Protein AF-A0A3N5HAX6-F1 (afdb_monomer_lite)

pLDDT: mean 70.19, std 9.85, range [40.41, 90.06]

Structure (mmCIF, N/CA/C/O backbone):
data_AF-A0A3N5HAX6-F1
#
_entry.id   AF-A0A3N5HAX6-F1
#
loop_
_atom_site.group_PDB
_atom_site.id
_atom_site.type_symbol
_atom_site.label_atom_id
_atom_site.label_alt_id
_atom_site.label_comp_id
_atom_site.label_asym_id
_atom_site.label_entity_id
_atom_site.label_seq_id
_atom_site.pdbx_PDB_ins_code
_atom_site.Cartn_x
_atom_site.Cartn_y
_atom_site.Cartn_z
_atom_site.occupancy
_atom_site.B_iso_or_equiv
_atom_site.auth_seq_id
_atom_site.auth_comp_id
_atom_site.auth_asym_id
_atom_site.auth_atom_id
_atom_site.pdbx_PDB_model_num
ATOM 1 N N . MET A 1 1 ? -11.935 9.517 10.900 1.00 57.06 1 MET A N 1
ATOM 2 C CA . MET A 1 1 ? -12.613 9.653 9.596 1.00 57.06 1 MET A CA 1
ATOM 3 C C . MET A 1 1 ? -13.950 8.958 9.733 1.00 57.06 1 MET A C 1
ATOM 5 O O . MET A 1 1 ? -13.930 7.777 10.061 1.00 57.06 1 MET A O 1
ATOM 9 N N . PRO A 1 2 ? -15.073 9.654 9.503 1.00 62.78 2 PRO A N 1
ATOM 10 C CA . PRO A 1 2 ? -16.409 9.071 9.650 1.00 62.78 2 PRO A CA 1
ATOM 11 C C . PRO A 1 2 ? -16.595 7.709 8.940 1.00 62.78 2 PRO A C 1
ATOM 13 O O . PRO A 1 2 ? -17.220 6.838 9.536 1.00 62.78 2 PRO A O 1
ATOM 16 N N . PRO A 1 3 ? -15.996 7.455 7.751 1.00 71.31 3 PRO A N 1
ATOM 17 C CA . PRO A 1 3 ? -16.191 6.184 7.039 1.00 71.31 3 PRO A CA 1
ATOM 18 C C . PRO A 1 3 ? -15.499 4.945 7.630 1.00 71.31 3 PRO A C 1
ATOM 20 O O . PRO A 1 3 ? -15.974 3.836 7.412 1.00 71.31 3 PRO A O 1
ATOM 23 N N . LEU A 1 4 ? -14.370 5.092 8.338 1.00 71.31 4 LEU A N 1
ATOM 24 C CA . LEU A 1 4 ? -13.598 3.937 8.834 1.00 71.31 4 LEU A CA 1
ATOM 25 C C . LEU A 1 4 ? -14.057 3.456 10.213 1.00 71.31 4 LEU A C 1
ATOM 27 O O . LEU A 1 4 ? -13.763 2.323 10.580 1.00 71.31 4 LEU A O 1
ATOM 31 N N . GLU A 1 5 ? -14.782 4.294 10.959 1.00 73.19 5 GLU A N 1
ATOM 32 C CA . GLU A 1 5 ? -15.230 4.034 12.334 1.00 73.19 5 GLU A CA 1
ATOM 33 C C . GLU A 1 5 ? -15.917 2.663 12.527 1.00 73.19 5 GLU A C 1
ATOM 35 O O . GLU A 1 5 ? -15.572 1.972 13.490 1.00 73.19 5 GLU A O 1
ATOM 40 N N . PRO A 1 6 ? -16.780 2.190 11.600 1.00 75.31 6 PRO A N 1
ATOM 41 C CA . PRO A 1 6 ? -17.439 0.885 11.720 1.00 75.31 6 PRO A CA 1
ATOM 42 C C . PRO A 1 6 ? -16.499 -0.331 11.663 1.00 75.31 6 PRO A C 1
ATOM 44 O O . PRO A 1 6 ? -16.890 -1.426 12.058 1.00 75.31 6 PRO A O 1
ATOM 47 N N . PHE A 1 7 ? -15.265 -0.175 11.174 1.00 73.62 7 PHE A N 1
ATOM 48 C CA . PHE A 1 7 ? -14.311 -1.276 10.967 1.00 73.62 7 PHE A CA 1
ATOM 49 C C . PHE A 1 7 ? -13.285 -1.415 12.102 1.00 73.62 7 PHE A C 1
ATOM 51 O O . PHE A 1 7 ? -12.534 -2.394 12.148 1.00 73.62 7 PHE A O 1
ATOM 58 N N . LEU A 1 8 ? -13.219 -0.436 13.011 1.00 74.69 8 LEU A N 1
ATOM 59 C CA . LEU A 1 8 ? -12.143 -0.322 14.001 1.00 74.69 8 LEU A CA 1
ATOM 60 C C . LEU A 1 8 ? -12.392 -1.124 15.278 1.00 74.69 8 LEU A C 1
ATOM 62 O O . LEU A 1 8 ? -11.438 -1.573 15.909 1.00 74.69 8 LEU A O 1
ATOM 66 N N . GLY A 1 9 ? -13.659 -1.339 15.627 1.00 70.62 9 GLY A N 1
ATOM 67 C CA . GLY A 1 9 ? -14.046 -2.104 16.805 1.00 70.62 9 GLY A CA 1
ATOM 68 C C . GLY A 1 9 ? -13.852 -1.356 18.132 1.00 70.62 9 GLY A C 1
ATOM 69 O O . GLY A 1 9 ? -13.418 -0.200 18.154 1.00 70.62 9 GLY A O 1
ATOM 70 N N . PRO A 1 10 ? -14.227 -2.006 19.247 1.00 67.19 10 PRO A N 1
ATOM 71 C CA . PRO A 1 10 ? -14.459 -1.315 20.506 1.00 67.19 10 PRO A CA 1
ATOM 72 C C . PRO A 1 10 ? -13.236 -1.121 21.404 1.00 67.19 10 PRO A C 1
ATOM 74 O O . PRO A 1 10 ? -13.189 -0.173 22.187 1.00 67.19 10 PRO A O 1
ATOM 77 N N . ARG A 1 11 ? -12.242 -2.008 21.304 1.00 71.25 11 ARG A N 1
ATOM 78 C CA . ARG A 1 11 ? -11.063 -2.011 22.177 1.00 71.25 11 ARG A CA 1
ATOM 79 C C . ARG A 1 11 ? -9.975 -1.102 21.612 1.00 71.25 11 ARG A C 1
ATOM 81 O O . ARG A 1 11 ? -9.606 -1.235 20.448 1.00 71.25 11 ARG A O 1
ATOM 88 N N . THR A 1 12 ? -9.418 -0.220 22.441 1.00 70.00 12 THR A N 1
ATOM 89 C CA . THR A 1 12 ? -8.411 0.781 22.040 1.00 70.00 12 THR A CA 1
ATOM 90 C C . THR A 1 12 ? -7.177 0.168 21.362 1.00 70.00 12 THR A C 1
ATOM 92 O O . THR A 1 12 ? -6.690 0.714 20.371 1.00 70.00 12 THR A O 1
ATOM 95 N N . GLU A 1 13 ? -6.694 -0.983 21.837 1.00 72.81 13 GLU A N 1
ATOM 96 C CA . GLU A 1 13 ? -5.524 -1.672 21.264 1.00 72.81 13 GLU A CA 1
ATOM 97 C C . GLU A 1 13 ? -5.816 -2.323 19.900 1.00 72.81 13 GLU A C 1
ATOM 99 O O . GLU A 1 13 ? -5.056 -2.157 18.938 1.00 72.81 13 GLU A O 1
ATOM 104 N N . GLU A 1 14 ? -6.960 -3.004 19.776 1.00 74.12 14 GLU A N 1
ATOM 105 C CA . GLU A 1 14 ? -7.420 -3.583 18.506 1.00 74.12 14 GLU A CA 1
ATOM 106 C C . GLU A 1 14 ? -7.704 -2.490 17.473 1.00 74.12 14 GLU A C 1
ATOM 108 O O . GLU A 1 14 ? -7.353 -2.631 16.300 1.00 74.12 14 GLU A O 1
ATOM 113 N N . ARG A 1 15 ? -8.266 -1.366 17.927 1.00 74.19 15 ARG A N 1
ATOM 114 C CA . ARG A 1 15 ? -8.523 -0.174 17.123 1.00 74.19 15 ARG A CA 1
ATOM 115 C C . ARG A 1 15 ? -7.235 0.387 16.546 1.00 74.19 15 ARG A C 1
ATOM 117 O O . ARG A 1 15 ? -7.178 0.620 15.343 1.00 74.19 15 ARG A O 1
ATOM 124 N N . GLN A 1 16 ? -6.182 0.563 17.346 1.00 74.25 16 GLN A N 1
ATOM 125 C CA . GLN A 1 16 ? -4.904 1.052 16.817 1.00 74.25 16 GLN A CA 1
ATOM 126 C C . GLN A 1 16 ? -4.288 0.094 15.795 1.00 74.25 16 GLN A C 1
ATOM 128 O 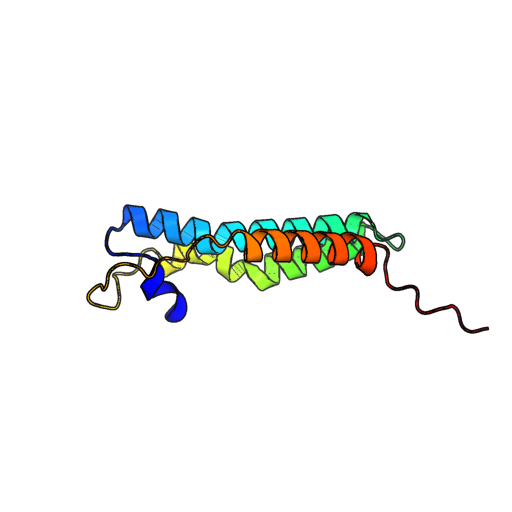O . GLN A 1 16 ? -3.810 0.539 14.749 1.00 74.25 16 GLN A O 1
ATOM 133 N N . THR A 1 17 ? -4.338 -1.210 16.062 1.00 77.50 17 THR A N 1
ATOM 134 C CA . THR A 1 17 ? -3.814 -2.231 15.145 1.00 77.50 17 THR A CA 1
ATOM 135 C C . THR A 1 17 ? -4.575 -2.234 13.817 1.00 77.50 17 THR A C 1
ATOM 137 O O . THR A 1 17 ? -3.965 -2.187 12.746 1.00 77.50 17 THR A O 1
ATOM 140 N N . ARG A 1 18 ? -5.913 -2.207 13.866 1.00 76.06 18 ARG A N 1
ATOM 141 C CA . ARG A 1 18 ? -6.768 -2.165 12.671 1.00 76.06 18 ARG A CA 1
ATOM 142 C C . ARG A 1 18 ? -6.612 -0.867 11.900 1.00 76.06 18 ARG A C 1
ATOM 144 O O . ARG A 1 18 ? -6.488 -0.919 10.684 1.00 76.06 18 ARG A O 1
ATO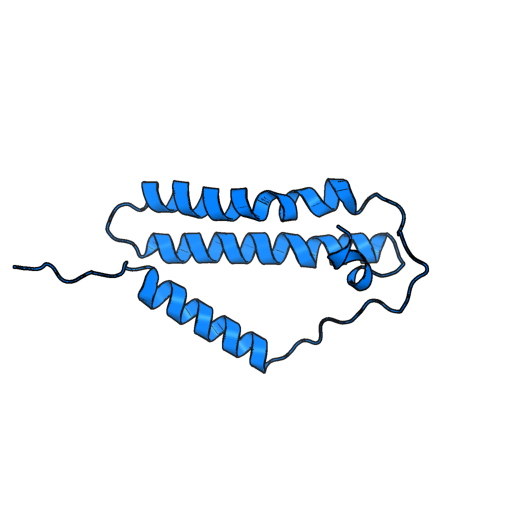M 151 N N . VAL A 1 19 ? -6.555 0.277 12.583 1.00 79.56 19 VAL A N 1
ATOM 152 C CA . VAL A 1 19 ? -6.310 1.570 11.937 1.00 79.56 19 VAL A CA 1
ATOM 153 C C . VAL A 1 19 ? -4.997 1.534 11.155 1.00 79.56 19 VAL A C 1
ATOM 155 O O . VAL A 1 19 ? -4.993 1.857 9.973 1.00 79.56 19 VAL A O 1
ATOM 158 N N . ARG A 1 20 ? -3.897 1.090 11.777 1.00 77.00 20 ARG A N 1
ATOM 159 C CA . ARG A 1 20 ? -2.595 0.996 11.098 1.00 77.00 20 ARG A CA 1
ATOM 160 C C . ARG A 1 20 ? -2.656 0.072 9.889 1.00 77.00 20 ARG A C 1
ATOM 162 O O . ARG A 1 20 ? -2.158 0.435 8.833 1.00 77.00 20 ARG A O 1
ATOM 169 N N . SER A 1 21 ? -3.286 -1.093 10.016 1.00 79.69 21 SER A N 1
ATOM 170 C CA . SER A 1 21 ? -3.412 -2.023 8.894 1.00 79.69 21 SER A CA 1
ATOM 171 C C . SER A 1 21 ? -4.256 -1.444 7.753 1.00 79.69 21 SER A C 1
ATOM 173 O O . SER A 1 21 ? -3.851 -1.544 6.601 1.00 79.69 21 SER A O 1
ATOM 175 N N . LEU A 1 22 ? -5.383 -0.798 8.057 1.00 78.50 22 LEU A N 1
ATOM 176 C CA . LEU A 1 22 ? -6.303 -0.253 7.054 1.00 78.50 22 LEU A CA 1
ATOM 177 C C . LEU A 1 22 ? -5.777 1.004 6.356 1.00 78.50 22 LEU A C 1
ATOM 179 O O . LEU A 1 22 ? -6.296 1.351 5.300 1.00 78.50 22 LEU A O 1
ATOM 183 N N . THR A 1 23 ? -4.777 1.688 6.916 1.00 77.81 23 THR A N 1
ATOM 184 C CA . THR A 1 23 ? -4.251 2.925 6.324 1.00 77.81 23 THR A CA 1
ATOM 185 C C . THR A 1 23 ? -2.804 2.814 5.859 1.00 77.81 23 THR A C 1
ATOM 187 O O . THR A 1 23 ? -2.494 3.231 4.745 1.00 77.81 23 THR A O 1
ATOM 190 N N . LEU A 1 24 ? -1.915 2.198 6.642 1.00 78.69 24 LEU A N 1
ATOM 191 C CA . LEU A 1 24 ? -0.503 2.073 6.272 1.00 78.69 24 LEU A CA 1
ATOM 192 C C . LEU A 1 24 ? -0.285 1.033 5.182 1.00 78.69 24 LEU A C 1
ATOM 194 O O . LEU A 1 24 ? 0.534 1.263 4.298 1.00 78.69 24 LEU A O 1
ATOM 198 N N . LEU A 1 25 ? -1.015 -0.087 5.214 1.00 80.75 25 LEU A N 1
ATOM 199 C CA . LEU A 1 25 ? -0.845 -1.130 4.205 1.00 80.75 25 LEU A CA 1
ATOM 200 C C . LEU A 1 25 ? -1.227 -0.623 2.803 1.00 80.75 25 LEU A C 1
ATOM 202 O O . LEU A 1 25 ? -0.390 -0.754 1.914 1.00 80.75 25 LEU A O 1
ATOM 206 N N . PRO A 1 26 ? -2.393 0.022 2.578 1.00 76.88 26 PRO A N 1
ATOM 207 C CA . PRO A 1 26 ? -2.702 0.596 1.267 1.00 76.88 26 PRO A CA 1
ATOM 208 C C . PRO A 1 26 ? -1.718 1.689 0.845 1.00 76.88 26 PRO A C 1
ATOM 210 O O . PRO A 1 26 ? -1.336 1.739 -0.319 1.00 76.88 26 PRO A O 1
ATOM 213 N N . ASN A 1 27 ? -1.271 2.529 1.785 1.00 75.69 27 ASN A N 1
ATOM 214 C CA . ASN A 1 27 ? -0.298 3.587 1.512 1.00 75.69 27 ASN A CA 1
ATOM 215 C C . ASN A 1 27 ? 1.046 3.014 1.028 1.00 75.69 27 ASN A C 1
ATOM 217 O O . ASN A 1 27 ? 1.601 3.477 0.036 1.00 75.69 27 ASN A O 1
ATOM 221 N N . LEU A 1 28 ? 1.549 1.971 1.695 1.00 78.56 28 LEU A N 1
ATOM 222 C CA . LEU A 1 28 ? 2.795 1.304 1.316 1.00 78.56 28 LEU A CA 1
ATOM 223 C C . LEU A 1 28 ? 2.653 0.530 0.005 1.00 78.56 28 LEU A C 1
ATOM 225 O O . LEU A 1 28 ? 3.490 0.678 -0.878 1.00 78.56 28 LEU A O 1
ATOM 229 N N . VAL A 1 29 ? 1.594 -0.269 -0.142 1.00 81.88 29 VAL A N 1
ATOM 230 C CA . VAL A 1 29 ? 1.369 -1.074 -1.352 1.00 81.88 29 VAL A CA 1
ATOM 231 C C . VAL A 1 29 ? 1.176 -0.176 -2.572 1.00 81.88 29 VAL A C 1
ATOM 233 O O . VAL A 1 29 ? 1.770 -0.445 -3.614 1.00 81.88 29 VAL A O 1
ATOM 236 N N . GLY A 1 30 ? 0.409 0.910 -2.440 1.00 75.69 30 GLY A N 1
ATOM 237 C CA . GLY A 1 30 ? 0.231 1.901 -3.499 1.00 75.69 30 GLY A CA 1
ATOM 238 C C . GLY A 1 30 ? 1.557 2.543 -3.899 1.00 75.69 30 GLY A C 1
ATOM 239 O O . GLY A 1 30 ? 1.939 2.475 -5.064 1.00 75.69 30 GLY A O 1
ATOM 240 N N . GLY A 1 31 ? 2.307 3.077 -2.928 1.00 74.00 31 GLY A N 1
ATOM 241 C CA . GLY A 1 31 ? 3.609 3.698 -3.184 1.00 74.00 31 GLY A CA 1
ATOM 242 C C . GLY A 1 31 ? 4.614 2.754 -3.847 1.00 74.00 31 GLY A C 1
ATOM 243 O O . GLY A 1 31 ? 5.213 3.110 -4.858 1.00 74.00 31 GLY A O 1
ATOM 244 N N . VAL A 1 32 ? 4.756 1.525 -3.338 1.00 80.00 32 VAL A N 1
ATOM 245 C CA . VAL A 1 32 ? 5.660 0.511 -3.913 1.00 80.00 32 VAL A CA 1
ATOM 246 C C . VAL A 1 32 ? 5.236 0.119 -5.327 1.00 80.00 32 VAL A C 1
ATOM 248 O O . VAL A 1 32 ? 6.091 -0.030 -6.195 1.00 80.00 32 VAL A O 1
ATOM 251 N N . THR A 1 33 ? 3.932 -0.006 -5.586 1.00 77.38 33 THR A N 1
ATOM 252 C CA . THR A 1 33 ? 3.407 -0.326 -6.923 1.00 77.38 33 THR A CA 1
ATOM 253 C C . THR A 1 33 ? 3.775 0.750 -7.941 1.00 77.38 33 THR A C 1
ATOM 255 O O . THR A 1 33 ? 4.261 0.433 -9.026 1.00 77.38 33 THR A O 1
ATOM 258 N N . PHE A 1 34 ? 3.590 2.023 -7.591 1.00 73.06 34 PHE A N 1
ATOM 259 C CA . PHE A 1 34 ? 3.941 3.140 -8.467 1.00 73.06 34 PHE A CA 1
ATOM 260 C C . PHE A 1 34 ? 5.450 3.258 -8.694 1.00 73.06 34 PHE A C 1
ATOM 262 O O . PHE A 1 34 ? 5.881 3.496 -9.819 1.00 73.06 34 PHE A O 1
ATOM 269 N N . VAL A 1 35 ? 6.254 3.030 -7.653 1.00 74.62 35 VAL A N 1
ATOM 270 C CA . VAL A 1 35 ? 7.720 2.966 -7.747 1.00 74.62 35 VAL A CA 1
ATOM 271 C C . VAL A 1 35 ? 8.167 1.832 -8.676 1.00 74.62 35 VAL A C 1
ATOM 273 O O . VAL A 1 35 ? 9.002 2.050 -9.552 1.00 74.62 35 VAL A O 1
ATOM 276 N N . ALA A 1 36 ? 7.583 0.638 -8.537 1.00 75.94 36 ALA A N 1
ATOM 277 C CA . ALA A 1 36 ? 7.892 -0.512 -9.383 1.00 75.94 36 ALA A CA 1
ATOM 278 C C . ALA A 1 36 ? 7.506 -0.275 -10.850 1.00 75.94 36 ALA A C 1
ATOM 280 O O . ALA A 1 36 ? 8.281 -0.599 -11.745 1.00 75.94 36 ALA A O 1
ATOM 281 N N . ALA A 1 37 ? 6.345 0.337 -11.105 1.00 72.88 37 ALA A N 1
ATOM 282 C CA . ALA A 1 37 ? 5.944 0.729 -12.453 1.00 72.88 37 ALA A CA 1
ATOM 283 C C . ALA A 1 37 ? 6.901 1.780 -13.042 1.00 72.88 37 ALA A C 1
ATOM 285 O O . ALA A 1 37 ? 7.315 1.660 -14.191 1.00 72.88 37 ALA A O 1
ATOM 286 N N . GLY A 1 38 ? 7.306 2.775 -12.248 1.00 67.88 38 GLY A N 1
ATOM 287 C CA . GLY A 1 38 ? 8.236 3.817 -12.677 1.00 67.88 38 GLY A CA 1
ATOM 288 C C . GLY A 1 38 ? 9.651 3.322 -12.972 1.00 67.88 38 GLY A C 1
ATOM 289 O O . GLY A 1 38 ? 10.300 3.862 -13.863 1.00 67.88 38 GLY A O 1
ATOM 290 N N . LEU A 1 39 ? 10.111 2.266 -12.289 1.00 71.75 39 LEU A N 1
ATOM 291 C CA . LEU A 1 39 ? 11.402 1.622 -12.560 1.00 71.75 39 LEU A CA 1
ATOM 292 C C . LEU A 1 39 ? 11.485 1.026 -13.971 1.00 71.75 39 LEU A C 1
ATOM 294 O O . LEU A 1 39 ? 12.568 0.942 -14.542 1.00 71.75 39 LEU A O 1
ATOM 298 N N . LEU A 1 40 ? 10.344 0.643 -14.543 1.00 70.19 40 LEU A N 1
ATOM 299 C CA . LEU A 1 40 ? 10.263 0.104 -15.898 1.00 70.19 40 LEU A CA 1
ATOM 300 C C . LEU A 1 40 ? 10.209 1.199 -16.974 1.00 70.19 40 LEU A C 1
ATOM 302 O O . LEU A 1 40 ? 10.243 0.871 -18.159 1.00 70.19 40 LEU A O 1
ATOM 306 N N . ASN A 1 41 ? 10.137 2.480 -16.591 1.00 65.12 41 ASN A N 1
ATOM 307 C CA . ASN A 1 41 ? 9.989 3.582 -17.534 1.00 65.12 41 ASN A CA 1
ATOM 308 C C . ASN A 1 41 ? 11.353 4.053 -18.090 1.00 65.12 41 ASN A C 1
ATOM 310 O O . ASN A 1 41 ? 12.222 4.471 -17.319 1.00 65.12 41 ASN A O 1
ATOM 314 N N . PRO A 1 42 ? 11.552 4.055 -19.422 1.00 64.25 42 PRO A N 1
ATOM 315 C CA . PRO A 1 42 ? 12.833 4.395 -20.043 1.00 64.25 42 PRO A CA 1
ATOM 316 C C . PRO A 1 42 ? 13.160 5.900 -20.077 1.00 64.25 42 PRO A C 1
ATOM 318 O O . PRO A 1 42 ? 14.293 6.256 -20.393 1.00 64.25 42 PRO A O 1
ATOM 321 N N . HIS A 1 43 ? 12.213 6.797 -19.768 1.00 62.72 43 HIS A N 1
ATOM 322 C CA . HIS A 1 43 ? 12.372 8.250 -19.961 1.00 62.72 43 HIS A CA 1
ATOM 323 C C . HIS A 1 43 ? 12.810 9.043 -18.718 1.00 62.72 43 HIS A C 1
ATOM 325 O O . HIS A 1 43 ? 12.738 10.270 -18.710 1.00 62.72 43 HIS A O 1
ATOM 331 N N . GLY A 1 44 ? 13.326 8.363 -17.693 1.00 59.72 44 GLY A N 1
ATOM 332 C CA . GLY A 1 44 ? 13.977 9.004 -16.550 1.00 59.72 44 GLY A CA 1
ATOM 333 C C . GLY A 1 44 ? 13.387 8.544 -15.228 1.00 59.72 44 GLY A C 1
ATOM 334 O O . GLY A 1 44 ? 12.402 9.100 -14.740 1.00 59.72 44 GLY A O 1
ATOM 335 N N . LEU A 1 45 ? 14.052 7.552 -14.633 1.00 58.75 45 LEU A N 1
ATOM 336 C CA . LEU A 1 45 ? 13.764 7.017 -13.304 1.00 58.75 45 LEU A CA 1
ATOM 337 C C . LEU A 1 45 ? 13.567 8.127 -12.266 1.00 58.75 45 LEU A C 1
ATOM 339 O O . LEU A 1 45 ? 12.689 8.037 -11.423 1.00 58.75 45 LEU A O 1
ATOM 343 N N . GLU A 1 46 ? 14.359 9.191 -12.350 1.00 57.44 46 GLU A N 1
ATOM 344 C CA . GLU A 1 46 ? 14.387 10.284 -11.381 1.00 57.44 46 GLU A CA 1
ATOM 345 C C . GLU A 1 46 ? 13.094 11.121 -11.381 1.00 57.44 46 GLU A C 1
ATOM 347 O O . GLU A 1 46 ? 12.493 11.326 -10.328 1.00 57.44 46 GLU A O 1
ATOM 352 N N . LEU A 1 47 ? 12.587 11.515 -12.557 1.00 58.75 47 LEU A N 1
ATOM 353 C CA . LEU A 1 47 ? 11.342 12.288 -12.694 1.00 58.75 47 LEU A CA 1
ATOM 354 C C . LEU A 1 47 ? 10.107 11.474 -12.294 1.00 58.75 47 LEU A C 1
ATOM 356 O O . LEU A 1 47 ? 9.196 12.002 -11.648 1.00 58.75 47 LEU A O 1
ATOM 360 N N . VAL A 1 48 ? 10.083 10.187 -12.654 1.00 61.91 48 VAL A N 1
ATOM 361 C CA . VAL A 1 48 ? 8.977 9.286 -12.316 1.00 61.91 48 VAL A CA 1
ATOM 362 C C . VAL A 1 48 ? 9.029 8.884 -10.846 1.00 61.91 48 VAL A C 1
ATOM 364 O O . VAL A 1 48 ? 7.993 8.898 -10.196 1.00 61.91 48 VAL A O 1
ATOM 367 N N . MET A 1 49 ? 10.203 8.599 -10.278 1.00 60.16 49 MET A N 1
ATOM 368 C CA . MET A 1 49 ? 10.344 8.326 -8.844 1.00 60.16 49 MET A CA 1
ATOM 369 C C . MET A 1 49 ? 9.917 9.537 -8.025 1.00 60.16 49 MET A C 1
ATOM 371 O O . MET A 1 49 ? 9.097 9.386 -7.129 1.00 60.16 49 MET A O 1
ATOM 375 N N . ILE A 1 50 ? 10.393 10.742 -8.348 1.00 63.59 50 ILE A N 1
ATOM 376 C CA . ILE A 1 50 ? 10.033 11.944 -7.589 1.00 63.59 50 ILE A CA 1
ATOM 377 C C . ILE A 1 50 ? 8.536 12.233 -7.730 1.00 63.59 50 ILE A C 1
ATOM 379 O O . ILE A 1 50 ? 7.869 12.417 -6.720 1.00 63.59 50 ILE A O 1
ATOM 383 N N . SER A 1 51 ? 7.971 12.196 -8.940 1.00 62.03 51 SER A N 1
ATOM 384 C CA . SER A 1 51 ? 6.558 12.548 -9.153 1.00 62.03 51 SER A CA 1
ATOM 385 C C . SER A 1 51 ? 5.592 11.449 -8.718 1.00 62.03 51 SER A C 1
ATOM 387 O O . SER A 1 51 ? 4.585 11.747 -8.091 1.00 62.03 51 SER A O 1
ATOM 389 N N . ALA A 1 52 ? 5.876 10.178 -9.010 1.00 62.91 52 ALA A N 1
ATOM 390 C CA . ALA A 1 52 ? 5.007 9.056 -8.660 1.00 62.91 52 ALA A CA 1
ATOM 391 C C . ALA A 1 52 ? 5.145 8.675 -7.185 1.00 62.91 52 ALA A C 1
ATOM 393 O O . ALA A 1 52 ? 4.127 8.394 -6.553 1.00 62.91 52 ALA A O 1
ATOM 394 N N . ALA A 1 53 ? 6.347 8.724 -6.596 1.00 62.84 53 ALA A N 1
ATOM 395 C CA . ALA A 1 53 ? 6.479 8.566 -5.150 1.00 62.84 53 ALA A CA 1
ATOM 396 C C . ALA A 1 53 ? 5.869 9.769 -4.421 1.00 62.84 53 ALA A C 1
ATOM 398 O O . ALA A 1 53 ? 5.111 9.552 -3.481 1.00 62.84 53 ALA A O 1
ATOM 399 N N . ALA A 1 54 ? 6.090 11.017 -4.859 1.00 62.97 54 ALA A N 1
ATOM 400 C CA . ALA A 1 54 ? 5.440 12.171 -4.228 1.00 62.97 54 ALA A CA 1
ATOM 401 C C . ALA A 1 54 ? 3.915 12.173 -4.425 1.00 62.97 54 ALA A C 1
ATOM 403 O O . ALA A 1 54 ? 3.195 12.485 -3.484 1.00 62.97 54 ALA A O 1
ATOM 404 N N . ALA A 1 55 ? 3.389 11.783 -5.588 1.00 61.16 55 ALA A N 1
ATOM 405 C CA . ALA A 1 55 ? 1.946 11.680 -5.815 1.00 61.16 55 ALA A CA 1
ATOM 406 C C . ALA A 1 55 ? 1.321 10.530 -5.015 1.00 61.16 55 ALA A C 1
ATOM 408 O O . ALA A 1 55 ? 0.245 10.699 -4.446 1.00 61.16 55 ALA A O 1
ATOM 409 N N . SER A 1 56 ? 2.009 9.389 -4.911 1.00 63.38 56 SER A N 1
ATOM 410 C CA . SER A 1 56 ? 1.534 8.250 -4.123 1.00 63.38 56 SER A CA 1
ATOM 411 C C . SER A 1 56 ? 1.625 8.558 -2.638 1.00 63.38 56 SER A C 1
ATOM 413 O O . SER A 1 56 ? 0.604 8.676 -1.979 1.00 63.38 56 SER A O 1
ATOM 415 N N . PHE A 1 57 ? 2.824 8.793 -2.105 1.00 61.81 57 PHE A N 1
ATOM 416 C CA . PHE A 1 57 ? 3.018 9.044 -0.679 1.00 61.81 57 PHE A CA 1
ATOM 417 C C . PHE A 1 57 ? 2.457 10.388 -0.215 1.00 61.81 57 PHE A C 1
ATOM 419 O O . PHE A 1 57 ? 2.041 10.482 0.933 1.00 61.81 57 PHE A O 1
ATOM 426 N N . GLY A 1 58 ? 2.412 11.413 -1.067 1.00 61.59 58 GLY A N 1
ATOM 427 C CA . GLY A 1 58 ? 1.805 12.713 -0.769 1.00 61.59 58 GLY A CA 1
ATOM 428 C C . GLY A 1 58 ? 0.282 12.692 -0.892 1.00 61.59 58 GLY A C 1
ATOM 429 O O . GLY A 1 58 ? -0.398 13.148 0.027 1.00 61.59 58 GLY A O 1
ATOM 430 N N . GLY A 1 59 ? -0.268 12.092 -1.953 1.00 60.94 59 GLY A N 1
ATOM 431 C CA . GLY A 1 59 ? -1.715 11.964 -2.165 1.00 60.94 59 GLY A CA 1
ATOM 432 C C . GLY A 1 59 ? -2.396 11.029 -1.164 1.00 60.94 59 GLY A C 1
ATOM 433 O O . GLY A 1 59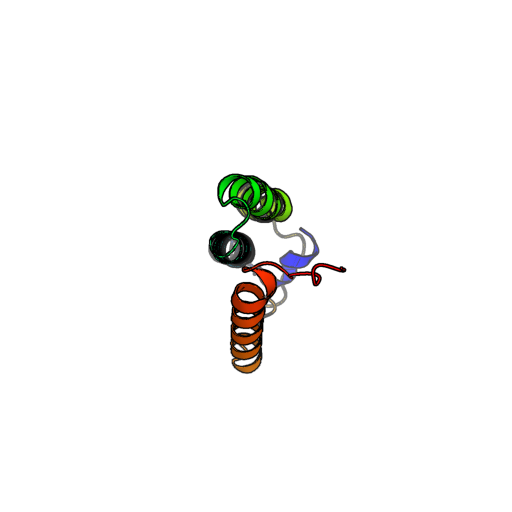 ? -3.513 11.302 -0.728 1.00 60.94 59 GLY A O 1
ATOM 434 N N . THR A 1 60 ? -1.703 9.976 -0.716 1.00 63.88 60 THR A N 1
ATOM 435 C CA . THR A 1 60 ? -2.183 9.091 0.356 1.00 63.88 60 THR A CA 1
ATOM 436 C C . THR A 1 60 ? -1.556 9.378 1.721 1.00 63.88 60 THR A C 1
ATOM 438 O O . THR A 1 60 ? -1.862 8.670 2.678 1.00 63.88 60 THR A O 1
ATOM 441 N N . SER A 1 61 ? -0.760 10.448 1.868 1.00 65.31 61 SER A N 1
ATOM 442 C CA . SER A 1 61 ? -0.105 10.836 3.134 1.00 65.31 61 SER A CA 1
ATOM 443 C C . SER A 1 61 ? -1.085 10.879 4.302 1.00 65.31 61 SER A C 1
ATOM 445 O O . SER A 1 61 ? -0.773 10.418 5.396 1.00 65.31 61 SER A O 1
ATOM 447 N N . LEU A 1 62 ? -2.310 11.349 4.063 1.00 65.00 62 LEU A N 1
ATOM 448 C CA . LEU A 1 62 ? -3.393 11.403 5.042 1.00 65.00 62 LEU A CA 1
ATOM 449 C C . LEU A 1 62 ? -3.661 10.042 5.712 1.00 65.00 62 LEU A C 1
ATOM 451 O O . LEU A 1 62 ? -3.971 10.007 6.900 1.00 65.00 62 LEU A O 1
ATOM 455 N N . LEU A 1 63 ? -3.461 8.926 5.000 1.00 66.12 63 LEU A N 1
ATOM 456 C CA . LEU A 1 63 ? -3.524 7.563 5.541 1.00 66.12 63 LEU A CA 1
ATOM 457 C C . LEU A 1 63 ? -2.357 7.253 6.497 1.00 66.12 63 LEU A C 1
ATOM 459 O O . LEU A 1 63 ? -2.541 6.532 7.479 1.00 66.12 63 LEU A O 1
ATOM 463 N N . ALA A 1 64 ? -1.172 7.815 6.259 1.00 67.19 64 ALA A N 1
ATOM 464 C CA . ALA A 1 64 ? -0.008 7.667 7.131 1.00 67.19 64 ALA A CA 1
ATOM 465 C C . ALA A 1 64 ? -0.148 8.448 8.450 1.00 67.19 64 ALA A C 1
ATOM 467 O O . ALA A 1 64 ? 0.213 7.934 9.508 1.00 67.19 64 ALA A O 1
ATOM 468 N N . TRP A 1 65 ? -0.738 9.647 8.417 1.00 68.44 65 TRP A N 1
ATOM 469 C CA . TRP A 1 65 ? -0.973 10.469 9.618 1.00 68.44 65 TRP A CA 1
ATOM 470 C C . TRP A 1 65 ? -2.230 10.054 10.403 1.00 68.44 65 TRP A C 1
ATOM 472 O O . TRP A 1 65 ? -2.373 10.375 11.588 1.00 68.44 65 TRP A O 1
ATOM 482 N N . TYR A 1 66 ? -3.142 9.311 9.767 1.00 70.88 66 TYR A N 1
ATOM 483 C CA . TYR A 1 66 ? -4.430 8.908 10.335 1.00 70.88 66 TYR A CA 1
ATOM 484 C C . TYR A 1 66 ? -4.350 8.188 11.699 1.00 70.88 66 TYR A C 1
ATOM 486 O O . TYR A 1 66 ? -5.103 8.566 12.608 1.00 70.88 66 TYR A O 1
ATOM 494 N N . PRO A 1 67 ? -3.439 7.215 11.921 1.00 68.62 67 PRO A N 1
ATOM 495 C CA . PRO A 1 67 ? -3.300 6.559 13.219 1.00 68.62 67 PRO A CA 1
ATOM 496 C C . PRO A 1 67 ? -2.907 7.530 14.343 1.00 68.62 67 PRO A C 1
ATOM 498 O O . PRO A 1 67 ? -3.378 7.391 15.468 1.00 68.62 67 PRO A O 1
ATOM 501 N N . GLY A 1 68 ? -2.071 8.531 14.052 1.00 66.44 68 GLY A N 1
ATOM 502 C CA . GLY A 1 68 ? -1.621 9.513 15.042 1.00 66.44 68 GLY A CA 1
ATOM 503 C C . GLY A 1 68 ? -2.691 10.545 15.403 1.00 66.44 68 GLY A C 1
ATOM 504 O O . GLY A 1 68 ? -2.834 10.892 16.574 1.00 66.44 68 GLY A O 1
ATOM 505 N N . LEU A 1 69 ? -3.462 10.998 14.409 1.00 69.69 69 LEU A N 1
ATOM 506 C CA . LEU A 1 69 ? -4.418 12.103 14.545 1.00 69.69 69 LEU A CA 1
ATOM 507 C C . LEU A 1 69 ? -5.830 11.661 14.965 1.00 69.69 69 LEU A C 1
ATOM 509 O O . LEU A 1 69 ? -6.489 12.351 15.745 1.00 69.69 69 LEU A O 1
ATOM 513 N N . TRP A 1 70 ? -6.315 10.520 14.461 1.00 64.62 70 TRP A N 1
ATOM 514 C CA . TRP A 1 70 ? -7.707 10.082 14.656 1.00 64.62 70 TRP A CA 1
ATOM 515 C C . TRP A 1 70 ? -7.861 8.857 15.558 1.00 64.62 70 TRP A C 1
ATOM 517 O O . TRP A 1 70 ? -8.874 8.755 16.256 1.00 64.62 70 TRP A O 1
ATOM 527 N N . ALA A 1 71 ? -6.878 7.951 15.616 1.00 64.69 71 ALA A N 1
ATOM 528 C CA . ALA A 1 71 ? -7.007 6.736 16.431 1.00 64.69 71 ALA A CA 1
ATOM 529 C C . ALA A 1 71 ? -6.988 7.005 17.953 1.00 64.69 71 ALA A C 1
ATOM 531 O O . ALA A 1 71 ? -7.341 6.126 18.736 1.00 64.69 71 ALA A O 1
ATOM 532 N N . ARG A 1 72 ? -6.613 8.223 18.370 1.00 65.94 72 ARG A N 1
ATOM 533 C CA . ARG A 1 72 ? -6.611 8.676 19.773 1.00 65.94 72 ARG A CA 1
ATOM 534 C C . ARG A 1 72 ? -7.947 9.259 20.243 1.00 65.94 72 ARG A C 1
ATOM 536 O O . ARG A 1 72 ? -8.123 9.461 21.438 1.00 65.94 72 ARG A O 1
ATOM 543 N N . ARG A 1 73 ? -8.875 9.560 19.326 1.00 67.50 73 ARG A N 1
ATOM 544 C CA . ARG A 1 73 ? -10.192 10.105 19.688 1.00 67.50 73 ARG A CA 1
ATOM 545 C C . ARG A 1 73 ? -11.109 9.000 20.227 1.00 67.50 73 ARG A C 1
ATOM 547 O O . ARG A 1 73 ? -11.038 7.884 19.699 1.00 67.50 73 ARG A O 1
ATOM 554 N N . PRO A 1 74 ? -11.964 9.305 21.224 1.00 64.12 74 PRO A N 1
ATOM 555 C CA . PRO A 1 74 ? -12.968 8.368 21.709 1.00 64.12 74 PRO A CA 1
ATOM 556 C C . PRO A 1 74 ? -13.942 7.978 20.579 1.00 64.12 74 PRO A C 1
ATOM 558 O O . PRO A 1 74 ? -14.186 8.793 19.682 1.00 64.12 74 PRO A O 1
ATOM 561 N N . PRO A 1 75 ? -14.460 6.736 20.586 1.00 65.00 75 PRO A N 1
ATOM 562 C CA . PRO A 1 75 ? -15.361 6.251 19.547 1.00 65.00 75 PRO A CA 1
ATOM 563 C C . PRO A 1 75 ? -16.643 7.089 19.490 1.00 65.00 75 PRO A C 1
ATOM 565 O O . PRO A 1 75 ? -17.210 7.447 20.518 1.00 65.00 75 PRO A O 1
ATOM 568 N N . VAL A 1 76 ? -17.096 7.393 18.271 1.00 64.50 76 VAL A N 1
ATOM 569 C CA . VAL A 1 76 ? -18.241 8.293 18.020 1.00 64.50 76 VAL A CA 1
ATOM 570 C C . VAL A 1 76 ? -19.599 7.575 18.146 1.00 64.50 76 VAL A C 1
ATOM 572 O O . VAL A 1 76 ? -20.630 8.233 18.222 1.00 64.50 76 VAL A O 1
ATOM 575 N N . SER A 1 77 ? -19.638 6.237 18.195 1.00 59.16 77 SER A N 1
ATOM 576 C CA . SER A 1 77 ? -20.887 5.458 18.217 1.00 59.16 77 SER A CA 1
ATOM 577 C C . SER A 1 77 ? -20.810 4.228 19.131 1.00 59.16 77 SER A C 1
ATOM 579 O O . SER A 1 77 ? -19.749 3.610 19.259 1.00 59.16 77 SER A O 1
ATOM 581 N N . ALA A 1 78 ? -21.946 3.875 19.747 1.00 54.72 78 ALA A N 1
ATOM 582 C CA . ALA A 1 78 ? -22.139 2.642 20.506 1.00 54.72 78 ALA A CA 1
ATOM 583 C C . ALA A 1 78 ? -22.059 1.434 19.553 1.00 54.72 78 ALA A C 1
ATOM 585 O O . ALA A 1 78 ? -22.782 1.337 18.565 1.00 54.72 78 ALA A O 1
ATOM 586 N N . GLN A 1 79 ? -21.091 0.563 19.823 1.00 55.72 79 GLN A N 1
ATOM 587 C CA . GLN A 1 79 ? -20.467 -0.329 18.850 1.00 55.72 79 GLN A CA 1
ATOM 588 C C . GLN A 1 79 ? -21.351 -1.510 18.426 1.00 55.72 79 GLN A C 1
ATOM 590 O O . GLN A 1 79 ? -21.625 -2.409 19.218 1.00 55.72 79 GLN A O 1
ATOM 595 N N . ALA A 1 80 ? -21.685 -1.578 17.136 1.00 57.28 80 ALA A N 1
ATOM 596 C CA . ALA A 1 80 ? -21.923 -2.857 16.470 1.00 57.28 80 ALA A CA 1
ATOM 597 C C . ALA A 1 80 ? -20.592 -3.642 16.373 1.00 57.28 80 ALA A C 1
ATOM 599 O O . ALA A 1 80 ? -19.522 -3.017 16.377 1.00 57.28 80 ALA A O 1
ATOM 600 N N . PRO A 1 81 ? -20.612 -4.989 16.275 1.00 61.38 81 PRO A N 1
ATOM 601 C CA . PRO A 1 81 ? -19.414 -5.762 15.954 1.00 61.38 81 PRO A CA 1
ATOM 602 C C . PRO A 1 81 ? -18.717 -5.138 14.739 1.00 61.38 81 PRO A C 1
ATOM 604 O O . PRO A 1 81 ? -19.415 -4.799 13.778 1.00 61.38 81 PRO A O 1
ATOM 607 N N . PRO A 1 82 ? -17.382 -4.946 14.762 1.00 64.56 82 PRO A N 1
ATOM 608 C CA . PRO A 1 82 ? -16.697 -4.313 13.648 1.00 64.56 82 PRO A CA 1
ATOM 609 C C . PRO A 1 82 ? -17.044 -5.042 12.356 1.00 64.56 82 PRO A C 1
ATOM 611 O O . PRO A 1 82 ? -16.907 -6.267 12.287 1.00 64.56 82 PRO A O 1
ATOM 614 N N . LEU A 1 83 ? -17.492 -4.288 11.349 1.00 65.81 83 LEU A N 1
ATOM 615 C CA . LEU A 1 83 ? -17.782 -4.843 10.033 1.00 65.81 83 LEU A CA 1
ATOM 616 C C . LEU A 1 83 ? -16.517 -5.558 9.555 1.00 65.81 83 LEU A C 1
ATOM 618 O O . LEU A 1 83 ? -15.450 -4.962 9.411 1.00 65.81 83 LEU A O 1
ATOM 622 N N . GLY A 1 84 ? -16.603 -6.876 9.403 1.00 66.06 84 GLY A N 1
ATOM 623 C CA . GLY A 1 84 ? -15.500 -7.650 8.861 1.00 66.06 84 GLY A CA 1
ATOM 624 C C . GLY A 1 84 ? -15.313 -7.270 7.400 1.00 66.06 84 GLY A C 1
ATOM 625 O O . GLY A 1 84 ? -16.285 -7.210 6.655 1.00 66.06 84 GLY A O 1
ATOM 626 N N . VAL A 1 85 ? -14.074 -7.043 6.971 1.00 68.12 85 VAL A N 1
ATOM 627 C CA . VAL A 1 85 ? -13.737 -7.091 5.545 1.00 68.12 85 VAL A CA 1
ATOM 628 C C . VAL A 1 85 ? -13.434 -8.559 5.238 1.00 68.12 85 VAL A C 1
ATOM 630 O O . VAL A 1 85 ? -12.359 -9.036 5.619 1.00 68.12 85 VAL A O 1
ATOM 633 N N . PRO A 1 86 ? -14.368 -9.329 4.643 1.00 76.50 86 PRO A N 1
ATOM 634 C CA . PRO A 1 86 ? -14.113 -10.730 4.356 1.00 76.50 86 PRO A CA 1
ATOM 635 C C . PRO A 1 86 ? -12.966 -10.836 3.351 1.00 76.50 86 PRO A C 1
ATOM 637 O O . PRO A 1 86 ? -12.940 -10.156 2.323 1.00 76.50 86 PRO A O 1
ATOM 640 N N . ARG A 1 87 ? -11.998 -11.710 3.637 1.00 75.06 87 ARG A N 1
ATOM 641 C CA . ARG A 1 87 ? -10.927 -12.010 2.686 1.00 75.06 87 ARG A CA 1
ATOM 642 C C . ARG A 1 87 ? -11.501 -12.822 1.531 1.00 75.06 87 ARG A C 1
ATOM 644 O O . ARG A 1 87 ? -11.730 -14.019 1.665 1.00 75.06 87 ARG A O 1
ATOM 651 N N . SER A 1 88 ? -11.704 -12.174 0.390 1.00 86.56 88 SER A N 1
ATOM 652 C CA . SER A 1 88 ? -12.094 -12.849 -0.846 1.00 86.56 88 SER A CA 1
ATOM 653 C C . SER A 1 88 ? -10.858 -13.205 -1.666 1.00 86.56 88 SER A C 1
ATOM 655 O O . SER A 1 88 ? -10.118 -12.328 -2.112 1.00 86.56 88 SER A O 1
ATOM 657 N N . ARG A 1 89 ? -10.648 -14.508 -1.898 1.00 88.75 89 ARG A N 1
ATOM 658 C CA . ARG A 1 89 ? -9.580 -15.000 -2.786 1.00 88.75 89 ARG A CA 1
ATOM 659 C C . ARG A 1 89 ? -9.752 -14.469 -4.209 1.00 88.75 89 ARG A C 1
ATOM 661 O O . ARG A 1 89 ? -8.761 -14.121 -4.834 1.00 88.75 89 ARG A O 1
ATOM 668 N N . ALA A 1 90 ? -10.995 -14.344 -4.678 1.00 88.56 90 ALA A N 1
ATOM 669 C CA . ALA A 1 90 ? -11.294 -13.787 -5.994 1.00 88.56 90 ALA A CA 1
ATOM 670 C C . ALA A 1 90 ? -10.810 -12.334 -6.114 1.00 88.56 90 ALA A C 1
ATOM 672 O O . ALA A 1 90 ? -10.149 -11.991 -7.089 1.00 88.56 90 ALA A O 1
ATOM 673 N N . TRP A 1 91 ? -11.049 -11.506 -5.090 1.00 88.06 91 TRP A N 1
ATOM 674 C CA . TRP A 1 91 ? -10.555 -10.125 -5.066 1.00 88.06 91 TRP A CA 1
ATOM 675 C C . TRP A 1 91 ? -9.032 -10.036 -4.963 1.00 88.06 91 TRP A C 1
ATOM 677 O O . TRP A 1 91 ? -8.440 -9.162 -5.588 1.00 88.06 91 TRP A O 1
ATOM 687 N N . LEU A 1 92 ? -8.384 -10.946 -4.229 1.00 85.38 92 LEU A N 1
ATOM 688 C CA . LEU A 1 92 ? -6.919 -11.005 -4.179 1.00 85.38 92 LEU A CA 1
ATOM 689 C C . LEU A 1 92 ? -6.317 -11.360 -5.545 1.00 85.38 92 LEU A C 1
ATOM 691 O O . LEU A 1 92 ? -5.358 -10.723 -5.969 1.00 85.38 92 LEU A O 1
ATOM 695 N N . VAL A 1 93 ? -6.899 -12.335 -6.250 1.00 90.06 93 VAL A N 1
ATOM 696 C CA . VAL A 1 93 ? -6.469 -12.707 -7.607 1.00 90.06 93 VAL A CA 1
ATOM 697 C C . VAL A 1 93 ? -6.711 -11.557 -8.584 1.00 90.06 93 VAL A C 1
ATOM 699 O O . VAL A 1 93 ? -5.808 -11.204 -9.335 1.00 90.06 93 VAL A O 1
ATOM 702 N N . ALA A 1 94 ? -7.883 -10.918 -8.537 1.00 88.94 94 ALA A N 1
ATOM 703 C CA . ALA A 1 94 ? -8.188 -9.759 -9.374 1.00 88.94 94 ALA A CA 1
ATOM 704 C C . ALA A 1 94 ? -7.206 -8.599 -9.131 1.00 88.94 94 ALA A C 1
ATOM 706 O O . ALA A 1 94 ? -6.709 -8.007 -10.086 1.00 88.94 94 ALA A O 1
ATOM 707 N N . ALA A 1 95 ? -6.871 -8.317 -7.867 1.00 84.50 95 ALA A N 1
ATOM 708 C CA . ALA A 1 95 ? -5.880 -7.306 -7.510 1.00 84.50 95 ALA A CA 1
ATOM 709 C C . ALA A 1 95 ? -4.476 -7.660 -8.029 1.00 84.50 95 ALA A C 1
ATOM 711 O O . ALA A 1 95 ? -3.783 -6.786 -8.541 1.00 84.50 95 ALA A O 1
ATOM 712 N N . ALA A 1 96 ? -4.069 -8.931 -7.950 1.00 87.50 96 ALA A N 1
ATOM 713 C CA . ALA A 1 96 ? -2.787 -9.388 -8.484 1.00 87.50 96 ALA A CA 1
ATOM 714 C C . ALA A 1 96 ? -2.716 -9.247 -10.014 1.00 87.50 96 ALA A C 1
ATOM 716 O O . ALA A 1 96 ? -1.722 -8.750 -10.537 1.00 87.50 96 ALA A O 1
ATOM 717 N N . ILE A 1 97 ? -3.780 -9.623 -10.731 1.00 89.06 97 ILE A N 1
ATOM 718 C CA . ILE A 1 97 ? -3.867 -9.451 -12.188 1.00 89.06 97 ILE A CA 1
ATOM 719 C C . ILE A 1 97 ? -3.796 -7.965 -12.550 1.00 89.06 97 ILE A C 1
ATOM 721 O O . ILE A 1 97 ? -2.999 -7.582 -13.404 1.00 89.06 97 ILE A O 1
ATOM 725 N N . ALA A 1 98 ? -4.581 -7.121 -11.876 1.00 86.06 98 ALA A N 1
ATOM 726 C CA . ALA A 1 98 ? -4.570 -5.679 -12.103 1.00 86.06 98 ALA A CA 1
ATOM 727 C C . ALA A 1 98 ? -3.181 -5.071 -11.852 1.00 86.06 98 ALA A C 1
ATOM 729 O O . ALA A 1 98 ? -2.730 -4.247 -12.643 1.00 86.06 98 ALA A O 1
ATOM 730 N N . LEU A 1 99 ? -2.482 -5.512 -10.802 1.00 83.69 99 LEU A N 1
ATOM 731 C CA . LEU A 1 99 ? -1.119 -5.084 -10.489 1.00 83.69 99 LEU A CA 1
ATOM 732 C C . LEU A 1 99 ? -0.131 -5.458 -11.601 1.00 83.69 99 LEU A C 1
ATOM 734 O O . LEU A 1 99 ? 0.642 -4.610 -12.041 1.00 83.6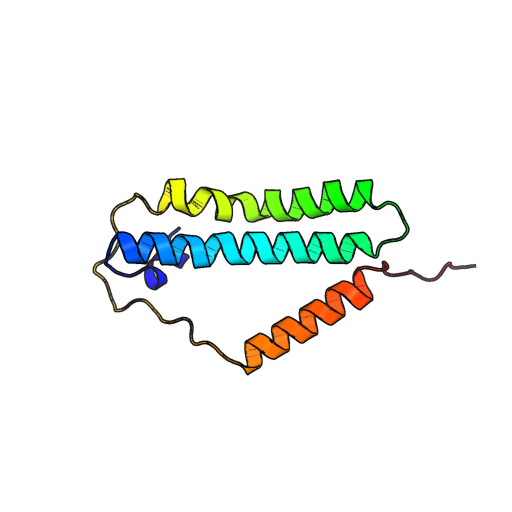9 99 LEU A O 1
ATOM 738 N N . ILE A 1 100 ? -0.173 -6.706 -12.076 1.00 84.94 100 ILE A N 1
ATOM 739 C CA . ILE A 1 100 ? 0.698 -7.186 -13.158 1.00 84.94 100 ILE A CA 1
ATOM 740 C C . ILE A 1 100 ? 0.441 -6.394 -14.441 1.00 84.94 100 ILE A C 1
ATOM 742 O O . ILE A 1 100 ? 1.391 -5.946 -15.078 1.00 84.94 100 ILE A O 1
ATOM 746 N N . LEU A 1 101 ? -0.827 -6.186 -14.805 1.00 83.94 101 LEU A N 1
ATOM 747 C CA . LEU A 1 101 ? -1.196 -5.403 -15.984 1.00 83.94 101 LEU A CA 1
ATOM 748 C C . LEU A 1 101 ? -0.749 -3.947 -15.851 1.00 83.94 101 LEU A C 1
ATOM 750 O O . LEU A 1 101 ? -0.181 -3.395 -16.787 1.00 83.94 101 LEU A O 1
ATOM 754 N N . PHE A 1 102 ? -0.960 -3.332 -14.689 1.00 78.62 102 PHE A N 1
ATOM 755 C CA . PHE A 1 102 ? -0.547 -1.957 -14.441 1.00 78.62 102 PHE A CA 1
ATOM 756 C C . PHE A 1 102 ? 0.969 -1.793 -14.595 1.00 78.62 102 PHE A C 1
ATOM 758 O O . PHE A 1 102 ? 1.429 -0.967 -15.380 1.00 78.62 102 PHE A O 1
ATOM 765 N N . VAL A 1 103 ? 1.752 -2.620 -13.900 1.00 80.25 103 VAL A N 1
ATOM 766 C CA . VAL A 1 103 ? 3.217 -2.548 -13.933 1.00 80.25 103 VAL A CA 1
ATOM 767 C C . VAL A 1 103 ? 3.758 -2.928 -15.314 1.00 80.25 103 VAL A C 1
ATOM 769 O O . VAL A 1 103 ? 4.612 -2.227 -15.841 1.00 80.25 103 VAL A O 1
ATOM 772 N N . GLY A 1 104 ? 3.251 -3.998 -15.928 1.00 79.12 104 GLY A N 1
ATOM 773 C CA . GLY A 1 104 ? 3.764 -4.516 -17.198 1.00 79.12 104 GLY A CA 1
ATOM 774 C C . GLY A 1 104 ? 3.347 -3.719 -18.435 1.00 79.12 104 GLY A C 1
ATOM 775 O O . GLY A 1 104 ? 4.118 -3.650 -19.387 1.00 79.12 104 GLY A O 1
ATOM 776 N N . VAL A 1 105 ? 2.153 -3.115 -18.440 1.00 77.88 105 VAL A N 1
ATOM 777 C CA . VAL A 1 105 ? 1.633 -2.360 -19.596 1.00 77.88 105 VAL A CA 1
ATOM 778 C C . VAL A 1 105 ? 1.890 -0.866 -19.445 1.00 77.88 105 VAL A C 1
ATOM 780 O O . VAL A 1 105 ? 2.380 -0.238 -20.380 1.00 77.88 105 VAL A O 1
ATOM 783 N N . LEU A 1 106 ? 1.570 -0.280 -18.285 1.00 71.25 106 LEU A N 1
ATOM 784 C CA . LEU A 1 106 ? 1.742 1.160 -18.077 1.00 71.25 106 LEU A CA 1
ATOM 785 C C . LEU A 1 106 ? 3.153 1.532 -17.608 1.00 71.25 106 LEU A C 1
ATOM 787 O O . LEU A 1 106 ? 3.591 2.644 -17.893 1.00 71.25 106 LEU A O 1
ATOM 791 N N . GLY A 1 107 ? 3.874 0.630 -16.933 1.00 68.56 107 GLY A N 1
ATOM 792 C CA . GLY A 1 107 ? 5.236 0.887 -16.443 1.00 68.56 107 GLY A CA 1
ATOM 793 C C . GLY A 1 107 ? 6.243 1.246 -17.546 1.00 68.56 107 GLY A C 1
ATOM 794 O O . GLY A 1 107 ? 6.871 2.301 -17.452 1.00 68.56 107 GLY A O 1
ATOM 795 N N . PRO A 1 108 ? 6.348 0.466 -18.641 1.00 70.88 108 PRO A N 1
ATOM 796 C CA . PRO A 1 108 ? 7.194 0.801 -19.793 1.00 70.88 108 PRO A CA 1
ATOM 797 C C . PRO A 1 108 ? 6.791 2.084 -20.539 1.00 70.88 108 PRO A C 1
ATOM 799 O O . PRO A 1 108 ? 7.531 2.549 -21.406 1.00 70.88 108 PRO A O 1
ATOM 802 N N . GLY A 1 109 ? 5.629 2.656 -20.207 1.00 65.56 109 GLY A N 1
ATOM 803 C CA . GLY A 1 109 ? 5.021 3.789 -20.889 1.00 65.56 109 GLY A CA 1
ATOM 804 C C . GLY A 1 109 ? 4.181 3.366 -22.097 1.00 65.56 109 GLY A C 1
ATOM 805 O O . GLY A 1 109 ? 4.537 2.465 -22.858 1.00 65.56 109 GLY A O 1
ATOM 806 N N . ILE A 1 110 ? 3.053 4.052 -22.304 1.00 63.22 110 ILE A N 1
ATOM 807 C CA . ILE A 1 110 ? 2.268 3.914 -23.534 1.00 63.22 110 ILE A CA 1
ATOM 808 C C . ILE A 1 110 ? 3.038 4.639 -24.636 1.00 63.22 110 ILE A C 1
ATOM 810 O O . ILE A 1 110 ? 3.064 5.869 -24.689 1.00 63.22 110 ILE A O 1
ATOM 814 N N . ARG A 1 111 ? 3.680 3.876 -25.524 1.00 59.22 111 ARG A N 1
ATOM 815 C CA . ARG A 1 111 ? 4.210 4.414 -26.778 1.00 59.22 111 ARG A CA 1
ATOM 816 C C . ARG A 1 111 ? 3.027 4.764 -27.670 1.00 59.22 111 ARG A C 1
ATOM 818 O O . ARG A 1 111 ? 2.558 3.927 -28.437 1.00 59.22 111 ARG A O 1
ATOM 825 N N . PHE A 1 112 ? 2.524 5.990 -27.556 1.00 57.97 112 PHE A N 1
ATOM 826 C CA . PHE A 1 112 ? 1.726 6.568 -28.630 1.00 57.97 112 PHE A CA 1
ATOM 827 C C . PHE A 1 112 ? 2.617 6.526 -29.870 1.00 57.97 112 PHE A C 1
ATOM 829 O O . PHE A 1 112 ? 3.713 7.087 -29.850 1.00 57.97 112 PHE A O 1
ATOM 836 N N . GLY A 1 113 ? 2.226 5.723 -30.864 1.00 46.75 113 GLY A N 1
ATOM 837 C CA . GLY A 1 113 ? 3.041 5.465 -32.045 1.00 46.75 113 GLY A CA 1
ATOM 838 C C . GLY A 1 113 ? 3.580 6.774 -32.605 1.00 46.75 113 GLY A C 1
ATOM 839 O O . GLY A 1 113 ? 2.831 7.742 -32.733 1.00 46.75 113 GLY A O 1
ATOM 840 N N . ALA A 1 114 ? 4.883 6.804 -32.882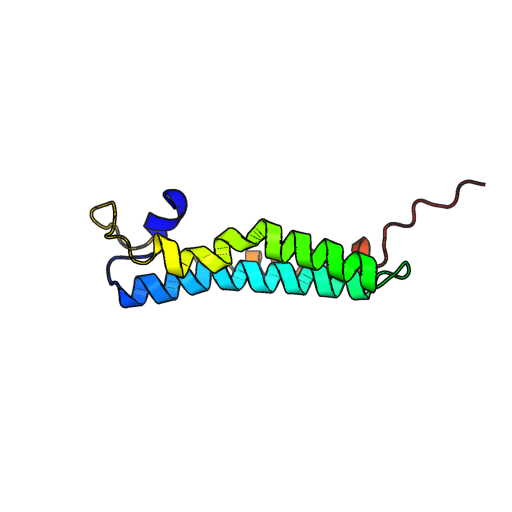 1.00 50.56 114 ALA A N 1
ATOM 841 C CA . ALA A 1 114 ? 5.497 7.885 -33.627 1.00 50.56 114 ALA A CA 1
ATOM 842 C C . ALA A 1 114 ? 4.755 7.991 -34.965 1.00 50.56 114 ALA A C 1
ATOM 844 O O . ALA A 1 114 ? 4.902 7.133 -35.835 1.00 50.56 114 ALA A O 1
ATOM 845 N N . GLY A 1 115 ? 3.877 8.988 -35.066 1.00 45.91 115 GLY A N 1
ATOM 846 C CA . GLY A 1 115 ? 3.326 9.423 -36.335 1.00 45.91 115 GLY A CA 1
ATOM 847 C C . GLY A 1 115 ? 4.475 9.936 -37.192 1.00 45.91 115 GLY A C 1
ATOM 848 O O . GLY A 1 115 ? 5.340 10.648 -36.682 1.00 45.91 115 GLY A O 1
ATOM 849 N N . HIS A 1 116 ? 4.477 9.473 -38.439 1.00 40.41 116 HIS A N 1
ATOM 850 C CA . HIS A 1 116 ? 5.370 9.849 -39.530 1.00 40.41 116 HIS A CA 1
ATOM 851 C C . HIS A 1 116 ? 5.682 11.345 -39.609 1.00 40.41 116 HIS A C 1
ATOM 853 O O . HIS A 1 116 ? 4.748 12.153 -39.399 1.00 40.41 116 HIS A O 1
#

Secondary structure (DSSP, 8-state):
-TTTHHHH-SSHHHHHHHHHHHHHHHHHHHHHHHHHHHHT-TT-HHHHHHHHHHHHHHHSHHHHHHHHHTTTSPPSSPPPPP------HHHHHHHHHHHHHIIIIITT--------

Foldseek 3Di:
DVVCLLQQDDDLVSNLVRLCCVQVVQLVVQLVLQLLLQVLEPPDSPVSNVCSNCCSCVVSVCSVCCSVPPSPDHRPDDHDGRDDPDDDPVVVVVVVVVSCCCSVPPSHHDCPDPDD

Radius of 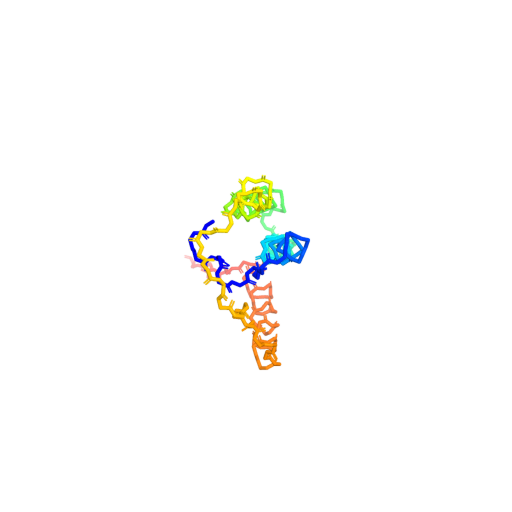gyration: 18.44 Å; chains: 1; bounding box: 36×28×62 Å

Sequence (116 aa):
MPPLEPFLGPRTEERQTRVRSLTLLPNLVGGVTFVAAGLLNPHGLELVMISAAAASFGGTSLLAWYPGLWARRPPVSAQAPPLGVPRSRAWLVAAAIALILFVGVLGPGIRFGAGH